Protein AF-A0A392T9E9-F1 (afdb_monomer_lite)

Foldseek 3Di:
DVQQVVQQVVVCVVVVHDPCVVVVVVVVVDPVNIDDGHDPPPDDDDDDDDDDDDD

Organism: NCBI:txid97028

Radius of gyration: 15.42 Å; chai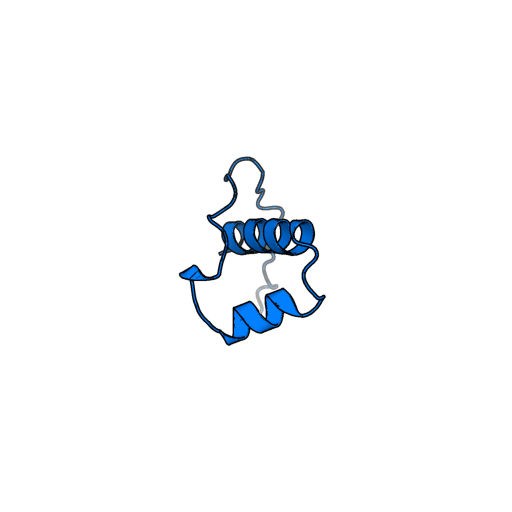ns: 1; bounding box: 39×22×38 Å

Sequence (55 aa):
MVRVLVATTIREAAAGAEDDALLKLMDATCRRATAPPAPPDGLCLVDVGYAEFDR

InterPro domains:
  IPR020095 Pseudouridine synthase I, TruA, C-terminal [G3DSA:3.30.70.660] (1-52)
  IPR020103 Pseudouridine synthase, catalytic domain superfamily [SSF55120] (1-53)

Secondary structure (DSSP, 8-state):
-HHHHHHHHHHHHHTT--TTHHHHHHHTT-GGGSPPPPPGGG-------------

pLDDT: mean 93.71, std 5.96, range [62.84, 97.75]

Structure (mmCIF, N/CA/C/O backbone):
data_AF-A0A392T9E9-F1
#
_entry.id   AF-A0A392T9E9-F1
#
loop_
_atom_site.group_PDB
_atom_site.id
_atom_site.type_symbol
_atom_site.label_atom_id
_atom_site.label_alt_id
_atom_site.label_comp_id
_atom_site.label_asym_id
_atom_site.label_entity_id
_atom_site.label_seq_id
_atom_site.pdbx_PDB_ins_code
_atom_site.Cartn_x
_atom_site.Cartn_y
_atom_site.Cartn_z
_atom_site.occupancy
_atom_site.B_iso_or_equiv
_atom_site.auth_seq_id
_atom_site.auth_comp_id
_atom_site.auth_asym_id
_atom_site.auth_atom_id
_atom_site.pdbx_PDB_model_num
ATOM 1 N N . MET A 1 1 ? 3.887 6.724 -2.258 1.00 83.25 1 MET A N 1
ATOM 2 C CA . MET A 1 1 ? 2.762 5.941 -2.813 1.00 83.25 1 MET A CA 1
ATOM 3 C C . MET A 1 1 ? 2.483 4.687 -1.977 1.00 83.25 1 MET A C 1
ATOM 5 O O . MET A 1 1 ? 1.413 4.624 -1.395 1.00 83.25 1 MET A O 1
ATOM 9 N N . VAL A 1 2 ? 3.451 3.778 -1.770 1.00 95.44 2 VAL A N 1
ATOM 10 C CA . VAL A 1 2 ? 3.271 2.534 -0.972 1.00 95.44 2 VAL A CA 1
ATOM 11 C C . VAL A 1 2 ? 2.765 2.766 0.461 1.00 95.44 2 VAL A C 1
ATOM 13 O O . VAL A 1 2 ? 1.782 2.165 0.871 1.00 95.44 2 VAL A O 1
ATOM 16 N N . ARG A 1 3 ? 3.368 3.695 1.216 1.00 97.44 3 ARG A N 1
ATOM 17 C CA . ARG A 1 3 ? 2.981 3.971 2.619 1.00 97.44 3 ARG A CA 1
ATOM 18 C C . ARG A 1 3 ? 1.523 4.422 2.797 1.00 97.44 3 ARG A C 1
ATOM 20 O O . ARG A 1 3 ? 0.944 4.188 3.850 1.00 97.44 3 ARG A O 1
ATOM 27 N N . VAL A 1 4 ? 0.944 5.085 1.792 1.00 96.56 4 VAL A N 1
ATOM 28 C CA . VAL A 1 4 ? -0.468 5.510 1.810 1.00 96.56 4 VAL A CA 1
ATOM 29 C C . VAL A 1 4 ? -1.381 4.326 1.508 1.00 96.56 4 VAL A C 1
ATOM 31 O O . VAL A 1 4 ? -2.402 4.177 2.171 1.00 96.56 4 VAL A O 1
ATOM 34 N N . LEU A 1 5 ? -0.989 3.464 0.562 1.00 95.88 5 LEU A N 1
ATOM 35 C CA . LEU A 1 5 ? -1.715 2.230 0.261 1.00 95.88 5 LEU A CA 1
ATOM 36 C C . LEU A 1 5 ? -1.784 1.335 1.499 1.00 95.88 5 LEU A C 1
ATOM 38 O O . LEU A 1 5 ? -2.879 1.035 1.951 1.00 95.88 5 LEU A O 1
ATOM 42 N N . VAL A 1 6 ? -0.638 1.033 2.121 1.00 97.25 6 VAL A N 1
ATOM 43 C CA . VAL A 1 6 ? -0.572 0.209 3.342 1.00 97.25 6 VAL A CA 1
ATOM 44 C C . VAL A 1 6 ? -1.471 0.768 4.450 1.00 97.25 6 VAL A C 1
ATOM 46 O O . VAL A 1 6 ? -2.301 0.044 4.992 1.00 97.25 6 VAL A O 1
ATOM 49 N N . ALA A 1 7 ? -1.357 2.064 4.764 1.00 97.44 7 ALA A N 1
ATOM 50 C CA . ALA A 1 7 ? -2.168 2.681 5.814 1.00 97.44 7 ALA A CA 1
ATOM 51 C C . ALA A 1 7 ? -3.669 2.679 5.492 1.00 97.44 7 ALA A C 1
ATOM 53 O O . ALA A 1 7 ? -4.492 2.478 6.383 1.00 97.44 7 ALA A O 1
ATOM 54 N N . THR A 1 8 ? -4.033 2.901 4.227 1.00 97.06 8 THR A N 1
ATOM 55 C CA . THR A 1 8 ? -5.436 2.911 3.797 1.00 97.06 8 THR A CA 1
ATOM 56 C C . THR A 1 8 ? -6.023 1.507 3.856 1.00 97.06 8 THR A C 1
ATOM 58 O O . THR A 1 8 ? -7.094 1.346 4.426 1.00 97.06 8 THR A O 1
ATOM 61 N N . THR A 1 9 ? -5.302 0.484 3.389 1.00 96.94 9 THR A N 1
ATOM 62 C CA . THR A 1 9 ? -5.718 -0.921 3.508 1.00 96.94 9 THR A CA 1
ATOM 63 C C . THR A 1 9 ? -5.942 -1.325 4.964 1.00 96.94 9 THR A C 1
ATOM 65 O O . THR A 1 9 ? -6.973 -1.912 5.273 1.00 96.94 9 THR A O 1
ATOM 68 N N . ILE A 1 10 ? -5.029 -0.963 5.874 1.00 97.31 10 ILE A N 1
ATOM 69 C CA . ILE A 1 10 ? -5.194 -1.235 7.312 1.00 97.31 10 ILE A CA 1
ATOM 70 C C . ILE A 1 10 ? -6.440 -0.528 7.862 1.00 97.31 10 ILE A C 1
ATOM 72 O O . ILE A 1 10 ? -7.220 -1.147 8.584 1.00 97.31 10 ILE A O 1
ATOM 76 N N . ARG A 1 11 ? -6.645 0.754 7.520 1.00 97.44 11 ARG A N 1
ATOM 77 C CA . ARG A 1 11 ? -7.808 1.534 7.975 1.00 97.44 11 ARG A CA 1
ATOM 78 C C . ARG A 1 11 ? -9.127 0.925 7.496 1.00 97.44 11 ARG A C 1
ATOM 80 O O . ARG A 1 11 ? -10.037 0.787 8.304 1.00 97.44 11 ARG A O 1
ATOM 87 N N . GLU A 1 12 ? -9.235 0.587 6.213 1.00 97.62 12 GLU A N 1
ATOM 88 C CA . GLU A 1 12 ? -10.456 0.009 5.633 1.00 97.62 12 GLU A CA 1
ATOM 89 C C . GLU A 1 12 ? -10.746 -1.385 6.202 1.00 97.62 12 GLU A C 1
ATOM 91 O O . GLU A 1 12 ? -11.874 -1.664 6.603 1.00 97.62 12 GLU A O 1
ATOM 96 N N . ALA A 1 13 ? -9.719 -2.230 6.348 1.00 97.12 13 ALA A N 1
ATOM 97 C CA . ALA A 1 13 ? -9.871 -3.545 6.965 1.00 97.12 13 ALA A CA 1
ATOM 98 C C . ALA A 1 13 ? -10.337 -3.442 8.428 1.00 97.12 13 ALA A C 1
ATOM 100 O O . ALA A 1 13 ? -11.252 -4.150 8.841 1.00 97.12 13 ALA A O 1
ATOM 101 N N . ALA A 1 14 ? -9.756 -2.523 9.207 1.00 97.75 14 ALA A N 1
ATOM 102 C CA . ALA A 1 14 ? -10.166 -2.284 10.592 1.00 97.75 14 ALA A CA 1
ATOM 103 C C . ALA A 1 14 ? -11.592 -1.718 10.709 1.00 97.75 14 ALA A C 1
ATOM 105 O O . ALA A 1 14 ? -12.254 -1.932 11.722 1.00 97.75 14 ALA A O 1
ATOM 106 N N . ALA A 1 15 ? -12.065 -1.007 9.682 1.00 96.62 15 ALA A N 1
ATOM 107 C CA . ALA A 1 15 ? -13.433 -0.504 9.595 1.00 96.62 15 ALA A CA 1
ATOM 108 C C . ALA A 1 15 ? -14.443 -1.561 9.104 1.00 96.62 15 ALA A C 1
ATOM 110 O O . ALA A 1 15 ? -15.638 -1.273 9.087 1.00 96.62 15 ALA A O 1
ATOM 111 N N . GLY A 1 16 ? -13.989 -2.761 8.714 1.00 97.12 16 GLY A N 1
ATOM 112 C CA . GLY A 1 16 ? -14.848 -3.806 8.150 1.00 97.12 16 GLY A CA 1
ATOM 113 C C . GLY A 1 16 ? -15.416 -3.437 6.779 1.00 97.12 16 GLY A C 1
ATOM 114 O O . GLY A 1 16 ? -16.560 -3.776 6.484 1.00 97.12 16 GLY A O 1
ATOM 115 N N . ALA A 1 17 ? -14.654 -2.688 5.979 1.00 96.81 17 ALA A N 1
ATOM 116 C CA . ALA A 1 17 ? -15.078 -2.268 4.652 1.00 96.81 17 ALA A CA 1
ATOM 117 C C . ALA A 1 17 ? -15.274 -3.463 3.702 1.00 96.81 17 ALA A C 1
ATOM 119 O O . ALA A 1 17 ? -14.676 -4.523 3.878 1.00 96.81 17 ALA A O 1
ATOM 120 N N . GLU A 1 18 ? -16.101 -3.260 2.677 1.00 96.25 18 GLU A N 1
ATOM 121 C CA . GLU A 1 18 ? -16.315 -4.239 1.610 1.00 96.25 18 GLU A CA 1
ATOM 122 C C . GLU A 1 18 ? -15.031 -4.483 0.798 1.00 96.25 18 GLU A C 1
ATOM 124 O O . GLU A 1 18 ? -14.167 -3.608 0.683 1.00 96.25 18 GLU A O 1
ATOM 129 N N . ASP A 1 19 ? -14.934 -5.661 0.179 1.00 95.19 19 ASP A N 1
ATOM 130 C CA . ASP A 1 19 ? -13.750 -6.120 -0.565 1.00 95.19 19 ASP A CA 1
ATOM 131 C C . ASP A 1 19 ? -13.347 -5.193 -1.731 1.00 95.19 19 ASP A C 1
ATOM 133 O O . ASP A 1 19 ? -12.198 -5.191 -2.175 1.00 95.19 19 ASP A O 1
ATOM 137 N N . ASP A 1 20 ? -14.275 -4.373 -2.225 1.00 96.38 20 ASP A N 1
ATOM 138 C CA . ASP A 1 20 ? -14.065 -3.430 -3.323 1.00 96.38 20 ASP A CA 1
ATOM 139 C C . ASP A 1 20 ? -13.754 -1.993 -2.859 1.00 96.38 20 ASP A C 1
ATOM 141 O O . ASP A 1 20 ? -13.570 -1.100 -3.692 1.00 96.38 20 ASP A O 1
ATOM 145 N N . ALA A 1 21 ? -13.648 -1.742 -1.551 1.00 94.94 21 ALA A N 1
ATOM 146 C CA . ALA A 1 21 ? -13.449 -0.398 -1.008 1.00 94.94 21 ALA A CA 1
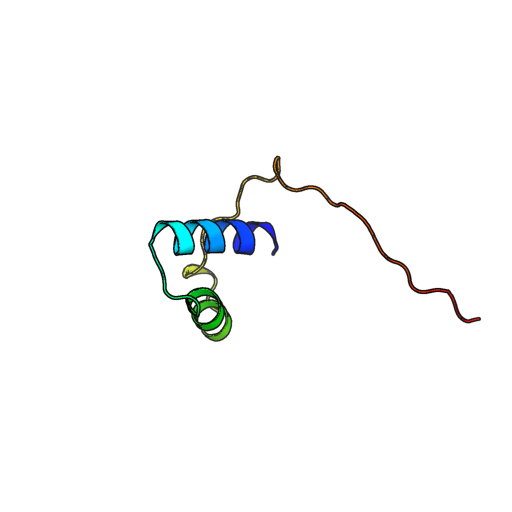ATOM 147 C C . ALA A 1 21 ? -12.195 0.291 -1.571 1.00 94.94 21 ALA A C 1
ATOM 149 O O . ALA A 1 21 ? -12.221 1.478 -1.901 1.00 94.94 21 ALA A O 1
ATOM 150 N N . LEU A 1 22 ? -11.097 -0.452 -1.750 1.00 94.81 22 LEU A N 1
ATOM 151 C CA . LEU A 1 22 ? -9.866 0.093 -2.332 1.00 94.81 22 LEU A CA 1
ATOM 152 C C . LEU A 1 22 ? -10.011 0.416 -3.827 1.00 94.81 22 LEU A C 1
ATOM 154 O O . LEU A 1 22 ? -9.415 1.390 -4.286 1.00 94.81 22 LEU A O 1
ATOM 158 N N . LEU A 1 23 ? -10.822 -0.350 -4.567 1.00 95.69 23 LEU A N 1
ATOM 159 C CA . LEU A 1 23 ? -11.132 -0.070 -5.973 1.00 95.69 23 LEU A CA 1
ATOM 160 C C . LEU A 1 23 ? -11.963 1.212 -6.082 1.00 95.69 23 LEU A C 1
ATOM 162 O O . LEU A 1 23 ? -11.583 2.130 -6.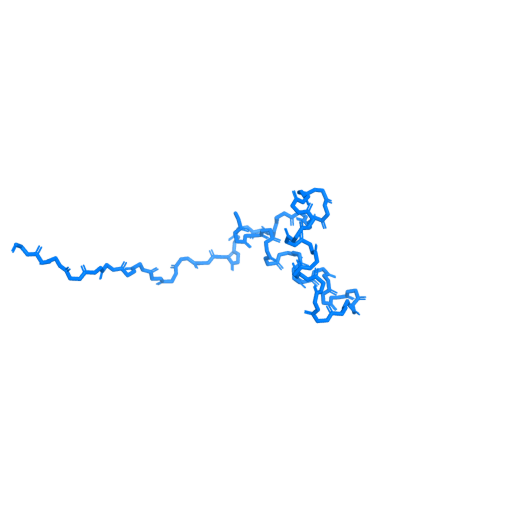805 1.00 95.69 23 LEU A O 1
ATOM 166 N N . LYS A 1 24 ? -13.011 1.339 -5.258 1.00 94.69 24 LYS A N 1
ATOM 167 C CA . LYS A 1 24 ? -13.834 2.557 -5.161 1.00 94.69 24 LYS A CA 1
ATOM 168 C C . LYS A 1 24 ? -12.986 3.793 -4.822 1.00 94.69 24 LYS A C 1
ATOM 170 O O . LYS A 1 24 ? -13.177 4.861 -5.403 1.00 94.69 24 LYS A O 1
ATOM 175 N N . LEU A 1 25 ? -12.023 3.664 -3.904 1.00 93.56 25 LEU A N 1
ATOM 176 C CA . LEU A 1 25 ? -11.094 4.748 -3.557 1.00 93.56 25 LEU A CA 1
ATOM 177 C C . LEU A 1 25 ? -10.131 5.104 -4.700 1.00 93.56 25 LEU A C 1
ATOM 179 O O . LEU A 1 25 ? -9.802 6.282 -4.868 1.00 93.56 25 LEU A O 1
ATOM 183 N N . MET A 1 26 ? -9.682 4.112 -5.473 1.00 92.06 26 MET A N 1
ATOM 184 C CA . MET A 1 26 ? -8.840 4.320 -6.652 1.00 92.06 26 MET A CA 1
ATOM 185 C C . MET A 1 26 ? -9.599 5.094 -7.735 1.00 92.06 26 MET A C 1
ATOM 187 O O . MET A 1 26 ? -9.089 6.106 -8.219 1.00 92.06 26 MET A O 1
ATOM 191 N N . ASP A 1 27 ? -10.829 4.681 -8.039 1.00 95.06 27 ASP A N 1
ATOM 192 C CA . ASP A 1 27 ? -11.688 5.324 -9.039 1.00 95.06 27 ASP A CA 1
ATOM 193 C C . ASP A 1 27 ? -12.041 6.766 -8.651 1.00 95.06 27 ASP A C 1
ATOM 195 O O . ASP A 1 27 ? -12.081 7.665 -9.492 1.00 95.06 27 ASP A O 1
ATOM 199 N N . ALA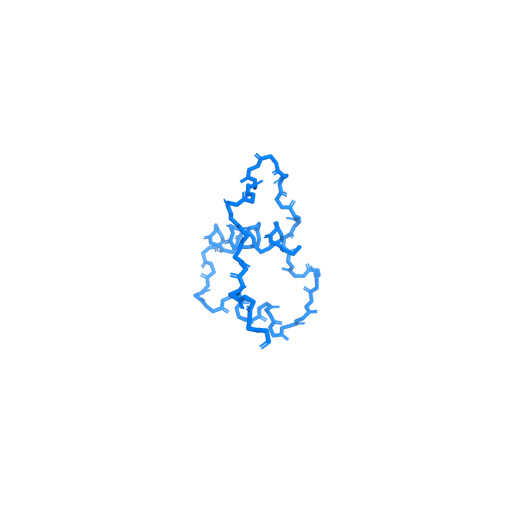 A 1 28 ? -12.223 7.026 -7.353 1.00 93.31 28 ALA A N 1
ATOM 200 C CA . ALA A 1 28 ? -12.495 8.365 -6.840 1.00 93.31 28 ALA 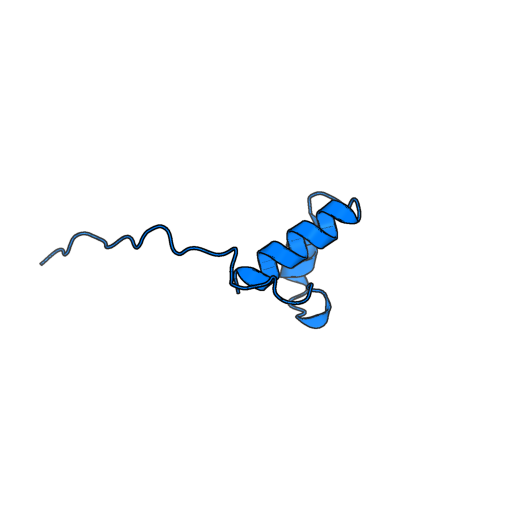A CA 1
ATOM 201 C C . ALA A 1 28 ? -11.322 9.348 -7.027 1.00 93.31 28 ALA A C 1
ATOM 203 O O . ALA A 1 28 ? -11.528 10.556 -6.896 1.00 93.31 28 ALA A O 1
ATOM 204 N N . THR A 1 29 ? -10.098 8.862 -7.283 1.00 87.69 29 THR A N 1
ATOM 205 C CA . THR A 1 29 ? -8.865 9.657 -7.484 1.00 87.69 29 THR A CA 1
ATOM 206 C C . THR A 1 29 ? -8.641 10.774 -6.443 1.00 87.69 29 THR A C 1
ATOM 208 O O . THR A 1 29 ? -8.007 11.798 -6.705 1.00 87.69 29 THR A O 1
ATOM 211 N N . CYS A 1 30 ? -9.128 10.583 -5.209 1.00 88.06 30 CYS A N 1
ATOM 212 C CA . CYS A 1 30 ? -9.159 11.617 -4.173 1.00 88.06 30 CYS A CA 1
ATOM 213 C C . CYS A 1 30 ? -8.170 11.336 -3.035 1.00 88.06 30 CYS A C 1
ATOM 215 O O . CYS A 1 30 ? -8.397 10.483 -2.176 1.00 88.06 30 CYS A O 1
ATOM 217 N N . ARG A 1 31 ? -7.108 12.149 -2.932 1.00 88.19 31 ARG A N 1
ATOM 218 C CA . ARG A 1 31 ? -6.097 12.018 -1.864 1.00 88.19 31 ARG A CA 1
ATOM 219 C C . ARG A 1 31 ? -6.682 12.132 -0.451 1.00 88.19 31 ARG A C 1
ATOM 221 O O . ARG A 1 31 ? -6.217 11.447 0.453 1.00 88.19 31 ARG A O 1
ATOM 228 N N . ARG A 1 32 ? -7.693 12.984 -0.244 1.00 91.44 32 ARG A N 1
ATOM 229 C CA . ARG A 1 32 ? -8.311 13.193 1.082 1.00 91.44 32 ARG A CA 1
ATOM 230 C C . ARG A 1 32 ? -9.074 11.971 1.597 1.00 91.44 32 ARG A C 1
ATOM 232 O O . ARG A 1 32 ? -9.273 11.872 2.798 1.00 91.44 32 ARG A O 1
ATOM 239 N N . ALA A 1 33 ? -9.488 11.068 0.709 1.00 92.94 33 ALA A N 1
ATOM 240 C CA . ALA A 1 33 ? -10.184 9.840 1.086 1.00 92.94 33 ALA A CA 1
ATOM 241 C C . ALA A 1 33 ? -9.222 8.733 1.571 1.00 92.94 33 ALA A C 1
ATOM 243 O O . ALA A 1 33 ? -9.646 7.729 2.136 1.00 92.94 33 ALA A O 1
ATOM 244 N N . THR A 1 34 ? -7.912 8.913 1.383 1.00 94.69 34 THR A N 1
ATOM 245 C CA . TH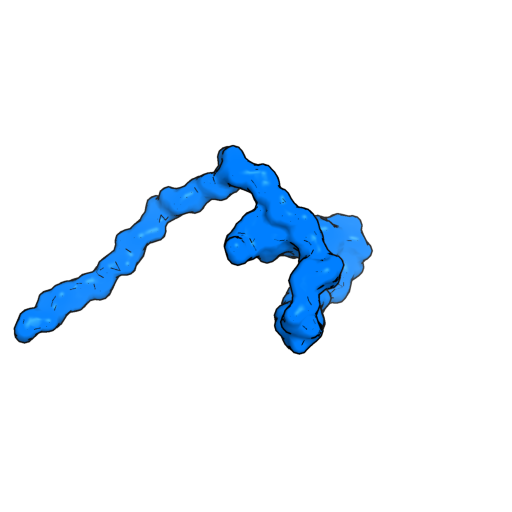R A 1 34 ? -6.886 7.953 1.817 1.00 94.69 34 THR A CA 1
ATOM 246 C C . THR A 1 34 ? -6.396 8.249 3.234 1.00 94.69 34 THR A C 1
ATOM 248 O O . THR A 1 34 ? -6.479 9.382 3.712 1.00 94.69 34 THR A O 1
ATOM 251 N N . ALA A 1 35 ? -5.886 7.230 3.926 1.00 96.25 35 ALA A N 1
ATOM 252 C CA . ALA A 1 35 ? -5.299 7.408 5.251 1.00 96.25 35 ALA A CA 1
ATOM 253 C C . ALA A 1 35 ? -3.966 8.193 5.190 1.00 96.25 35 ALA A C 1
ATOM 255 O O . ALA A 1 35 ? -3.291 8.197 4.152 1.00 96.25 35 ALA A O 1
ATOM 256 N N . PRO A 1 36 ? -3.529 8.822 6.300 1.00 95.69 36 PRO A N 1
ATOM 257 C CA . PRO A 1 36 ? -2.173 9.355 6.413 1.00 95.69 36 PRO A CA 1
ATOM 258 C C . PRO A 1 36 ? -1.119 8.269 6.131 1.00 95.69 36 PRO A C 1
ATOM 260 O O . PRO A 1 36 ? -1.352 7.101 6.438 1.00 95.69 36 PRO A O 1
ATOM 263 N N . PRO A 1 37 ? 0.049 8.612 5.561 1.00 96.19 37 PRO A N 1
ATOM 264 C CA . PRO A 1 37 ? 1.071 7.620 5.238 1.00 96.19 37 PRO A CA 1
ATOM 265 C C . PRO A 1 37 ? 1.578 6.906 6.500 1.00 96.19 37 PRO A C 1
ATOM 267 O O . PRO A 1 37 ? 1.977 7.567 7.458 1.00 96.19 37 PRO A O 1
ATOM 270 N N . ALA A 1 38 ? 1.645 5.569 6.464 1.00 97.19 38 ALA A N 1
ATOM 271 C CA . ALA A 1 38 ? 2.226 4.744 7.535 1.00 97.19 38 ALA A CA 1
ATOM 272 C C . ALA A 1 38 ? 3.663 5.187 7.877 1.00 97.19 38 ALA A C 1
ATOM 274 O O . ALA A 1 38 ? 4.310 5.749 6.998 1.00 97.19 38 ALA A O 1
ATOM 275 N N . PRO A 1 39 ? 4.218 4.953 9.079 1.00 96.62 39 PRO A N 1
ATOM 276 C CA . PRO A 1 39 ? 5.630 5.234 9.380 1.00 96.62 39 PRO A CA 1
ATOM 277 C C . PRO A 1 39 ? 6.610 4.556 8.397 1.00 96.62 39 PRO A C 1
ATOM 279 O O . PRO A 1 39 ? 6.268 3.525 7.816 1.00 96.62 39 PRO A O 1
ATOM 282 N N . PRO A 1 40 ? 7.807 5.125 8.154 1.00 96.50 40 PRO A N 1
ATOM 283 C CA . PRO A 1 40 ? 8.773 4.540 7.222 1.00 96.50 40 PRO A CA 1
ATOM 284 C C . PRO A 1 40 ? 9.500 3.311 7.787 1.00 96.50 40 PRO A C 1
ATOM 286 O O . PRO A 1 40 ? 9.890 2.455 7.003 1.00 96.50 40 PRO A O 1
ATOM 289 N N . ASP A 1 41 ? 9.639 3.195 9.111 1.00 96.69 41 ASP A N 1
ATOM 290 C CA . ASP A 1 41 ? 10.502 2.195 9.766 1.00 96.69 41 ASP A CA 1
ATOM 291 C C . ASP A 1 41 ? 10.072 0.733 9.525 1.00 96.69 41 ASP A C 1
ATOM 293 O O . ASP A 1 41 ? 10.856 -0.187 9.730 1.00 96.69 41 ASP A O 1
ATOM 297 N N . GLY A 1 42 ? 8.837 0.508 9.061 1.00 93.56 42 GLY A N 1
ATOM 298 C CA . GLY A 1 42 ? 8.307 -0.814 8.705 1.00 93.56 42 GLY A CA 1
ATOM 299 C C . GLY A 1 42 ? 8.351 -1.151 7.211 1.00 93.56 42 GLY A C 1
ATOM 300 O O . GLY A 1 42 ? 7.792 -2.170 6.811 1.00 93.56 42 GLY A O 1
ATOM 301 N N . LEU A 1 43 ? 8.946 -0.299 6.368 1.00 96.44 43 LEU A N 1
ATOM 302 C CA . LEU A 1 43 ? 8.998 -0.495 4.918 1.00 96.44 43 LEU A CA 1
ATOM 303 C C . LEU A 1 43 ? 10.432 -0.782 4.459 1.00 96.44 43 LEU A C 1
ATOM 305 O O . LEU A 1 43 ? 11.310 0.062 4.606 1.00 96.44 43 LEU A O 1
ATOM 309 N N . CYS A 1 44 ? 10.645 -1.943 3.838 1.00 96.62 44 CYS A N 1
ATOM 310 C CA . CYS A 1 44 ? 11.939 -2.345 3.287 1.00 96.62 44 CYS A CA 1
ATOM 311 C C . CYS A 1 44 ? 11.862 -2.513 1.761 1.00 96.62 44 CYS A C 1
ATOM 313 O O . CYS A 1 44 ? 10.908 -3.102 1.249 1.00 96.62 44 CYS A O 1
ATOM 315 N N . LEU A 1 45 ? 12.867 -2.005 1.038 1.00 96.62 45 LEU A N 1
ATOM 316 C CA . LEU A 1 45 ? 13.086 -2.347 -0.369 1.00 96.62 45 LEU A CA 1
ATOM 317 C C . LEU A 1 45 ? 13.736 -3.731 -0.418 1.00 96.62 45 LEU A C 1
ATOM 319 O O . LEU A 1 45 ? 14.865 -3.889 0.032 1.00 96.62 45 LEU A O 1
ATOM 323 N N . VAL A 1 46 ? 13.005 -4.718 -0.935 1.00 97.50 46 VAL A N 1
ATOM 324 C CA . VAL A 1 46 ? 13.436 -6.123 -0.899 1.00 97.50 46 VAL A CA 1
ATOM 325 C C . VAL A 1 46 ? 14.372 -6.464 -2.054 1.00 97.50 46 VAL A C 1
ATOM 327 O O . VAL A 1 46 ? 15.387 -7.113 -1.838 1.00 97.50 46 VAL A O 1
ATOM 330 N N . ASP A 1 47 ? 14.033 -6.035 -3.266 1.00 96.56 47 ASP A N 1
ATOM 331 C CA . ASP A 1 47 ? 14.781 -6.372 -4.474 1.00 96.56 47 ASP A CA 1
ATOM 332 C C . ASP A 1 47 ? 14.547 -5.319 -5.567 1.00 96.56 47 ASP A C 1
ATOM 334 O O . ASP A 1 47 ? 13.572 -4.558 -5.517 1.00 96.56 47 ASP A O 1
ATOM 338 N N . VAL A 1 48 ? 15.441 -5.278 -6.554 1.00 95.75 48 VAL A N 1
ATOM 339 C CA . VAL A 1 48 ? 15.325 -4.467 -7.768 1.00 95.75 48 VAL A CA 1
ATOM 340 C C . VAL A 1 48 ? 15.650 -5.354 -8.967 1.00 95.75 48 VAL A C 1
ATOM 342 O O . VAL A 1 48 ? 16.804 -5.696 -9.207 1.00 95.75 48 VAL A O 1
ATOM 345 N N . GLY A 1 49 ? 14.622 -5.698 -9.743 1.00 93.00 49 GLY A N 1
ATOM 346 C CA . GLY A 1 49 ? 14.780 -6.486 -10.961 1.00 93.00 49 GLY A CA 1
ATOM 347 C C . GLY A 1 49 ? 15.286 -5.643 -12.131 1.00 93.00 49 GLY A C 1
ATOM 348 O O . GLY A 1 49 ? 14.730 -4.584 -12.424 1.00 93.00 49 GLY A O 1
ATOM 349 N N . TYR A 1 50 ? 16.301 -6.148 -12.831 1.00 93.19 50 TYR A N 1
ATOM 350 C CA . TYR A 1 50 ? 16.762 -5.621 -14.115 1.00 93.19 50 TYR A CA 1
ATOM 351 C C . TYR A 1 50 ? 16.467 -6.644 -15.212 1.00 93.19 50 TYR A C 1
ATOM 353 O O . TYR A 1 50 ? 16.631 -7.845 -14.999 1.00 93.19 50 TYR A O 1
ATOM 361 N N . ALA A 1 51 ? 16.026 -6.173 -16.380 1.00 90.56 51 ALA A N 1
ATOM 362 C CA . ALA A 1 51 ? 15.954 -7.020 -17.565 1.00 90.56 51 ALA A CA 1
ATOM 363 C C . ALA A 1 51 ? 17.373 -7.329 -18.065 1.00 90.56 51 ALA A C 1
ATOM 365 O O . ALA A 1 51 ? 18.282 -6.511 -17.884 1.00 90.56 51 ALA A O 1
ATOM 366 N N . GLU A 1 52 ? 17.559 -8.488 -18.700 1.00 85.50 52 GLU A N 1
ATOM 367 C CA . GLU A 1 52 ? 18.809 -8.748 -19.409 1.00 85.50 52 GLU A CA 1
ATOM 368 C C . GLU A 1 52 ? 19.026 -7.683 -20.486 1.00 85.50 52 GLU A C 1
ATOM 370 O O . GLU A 1 52 ? 18.091 -7.210 -21.137 1.00 85.50 52 GLU A O 1
ATOM 375 N N . PHE A 1 53 ? 20.277 -7.260 -20.628 1.00 84.88 53 PHE A N 1
ATOM 376 C CA . PHE A 1 53 ? 20.649 -6.270 -21.619 1.00 84.88 53 PHE A CA 1
ATOM 377 C C . PHE A 1 53 ? 20.824 -6.958 -22.978 1.00 84.88 53 PHE A C 1
ATOM 379 O O . PHE A 1 53 ? 21.872 -7.552 -23.233 1.00 84.88 53 PHE A O 1
ATOM 386 N N . ASP A 1 54 ? 19.812 -6.863 -23.842 1.00 75.75 54 ASP A N 1
ATOM 387 C CA . ASP A 1 54 ? 19.929 -7.230 -25.258 1.00 75.75 54 ASP A CA 1
ATOM 388 C C . ASP A 1 54 ? 20.721 -6.145 -26.006 1.00 75.75 54 ASP A C 1
ATOM 390 O O . ASP A 1 54 ? 20.327 -4.975 -26.033 1.00 75.75 54 ASP A O 1
ATOM 394 N N . ARG A 1 55 ? 21.870 -6.534 -26.572 1.00 62.84 55 ARG A N 1
ATOM 395 C CA . ARG A 1 55 ? 22.850 -5.643 -27.213 1.00 62.84 55 ARG A CA 1
ATOM 396 C C . ARG A 1 55 ? 22.628 -5.481 -28.712 1.00 62.84 55 ARG A C 1
ATOM 398 O O . ARG A 1 55 ? 22.381 -6.502 -29.386 1.00 62.84 55 ARG A O 1
#